Protein AF-Q31LU1-F1 (afdb_monomer)

Secondary structure (DSSP, 8-state):
-----SS---TT-HHHHHHHHHHHHHHHHHHHHHHHHHHHHHHTTT---TTHHHHHHHHHHHHHHHHHHHHH-PPPGGGG-

Mean predicted aligned error: 7.64 Å

Radius of gyration: 18.13 Å; Cα contacts (8 Å, |Δi|>4): 22; chains: 1; bounding box: 47×20×47 Å

Structure (mmCIF, N/CA/C/O backbone):
data_AF-Q31LU1-F1
#
_entry.id   AF-Q31LU1-F1
#
loop_
_atom_site.group_PDB
_atom_site.id
_atom_site.type_symbol
_atom_site.label_atom_id
_atom_site.label_alt_id
_atom_site.label_comp_id
_atom_site.label_asym_id
_atom_site.label_entity_id
_atom_site.label_seq_id
_atom_site.pdbx_PDB_ins_code
_atom_site.Cartn_x
_atom_site.Cartn_y
_atom_site.Cartn_z
_atom_site.occupancy
_atom_site.B_iso_or_equiv
_atom_site.auth_seq_id
_atom_site.auth_comp_id
_ato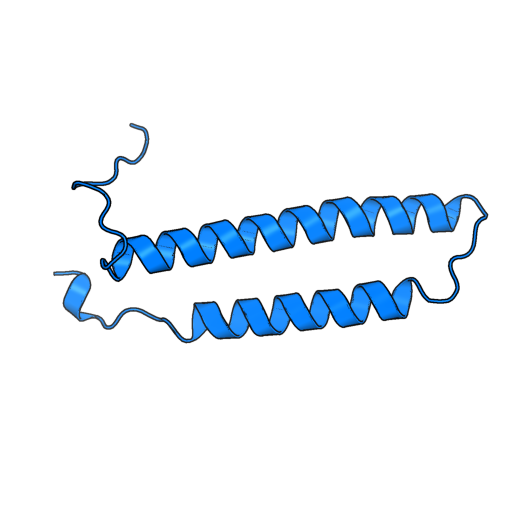m_site.auth_asym_id
_atom_site.auth_atom_id
_atom_site.pdbx_PDB_model_num
ATOM 1 N N . MET A 1 1 ? 28.329 -10.590 -0.799 1.00 63.47 1 MET A N 1
ATOM 2 C CA . MET A 1 1 ? 28.482 -9.196 -1.278 1.00 63.47 1 MET A CA 1
ATOM 3 C C . MET A 1 1 ? 27.088 -8.614 -1.444 1.00 63.47 1 MET A C 1
ATOM 5 O O . MET A 1 1 ? 26.232 -9.368 -1.900 1.00 63.47 1 MET A O 1
ATOM 9 N N . PRO A 1 2 ? 26.817 -7.357 -1.050 1.00 66.19 2 PRO A N 1
ATOM 10 C CA . PRO A 1 2 ? 25.522 -6.749 -1.333 1.00 66.19 2 PRO A CA 1
ATOM 11 C C . PRO A 1 2 ? 25.318 -6.705 -2.858 1.00 66.19 2 PRO A C 1
ATOM 13 O O . PRO A 1 2 ? 26.276 -6.380 -3.567 1.00 66.19 2 PRO A O 1
ATOM 16 N N . PRO A 1 3 ? 24.132 -7.061 -3.377 1.00 73.69 3 PRO A N 1
ATOM 17 C CA . PRO A 1 3 ? 23.828 -6.949 -4.800 1.00 73.69 3 PRO A CA 1
ATOM 18 C C . PRO A 1 3 ? 24.083 -5.515 -5.277 1.00 73.69 3 PRO A C 1
ATOM 20 O O . PRO A 1 3 ? 23.619 -4.566 -4.646 1.00 73.69 3 PRO A O 1
ATOM 23 N N . ARG A 1 4 ? 24.850 -5.349 -6.358 1.00 72.75 4 ARG A N 1
ATOM 24 C CA . ARG A 1 4 ? 25.146 -4.039 -6.955 1.00 72.75 4 ARG A CA 1
ATOM 25 C C . ARG A 1 4 ? 24.457 -3.941 -8.305 1.00 72.75 4 ARG A C 1
ATOM 27 O O . ARG A 1 4 ? 24.475 -4.900 -9.073 1.00 72.75 4 ARG A O 1
ATOM 34 N N . TRP A 1 5 ? 23.854 -2.789 -8.575 1.00 76.88 5 TRP A N 1
ATOM 35 C CA . TRP A 1 5 ? 23.313 -2.498 -9.895 1.00 76.88 5 TRP A CA 1
ATOM 36 C C . TRP A 1 5 ? 24.486 -2.401 -10.896 1.00 76.88 5 TRP A C 1
ATOM 38 O O . TRP A 1 5 ? 25.450 -1.697 -10.591 1.00 76.88 5 TRP A O 1
ATOM 48 N N . PRO A 1 6 ? 24.481 -3.124 -12.034 1.00 77.19 6 PRO A N 1
ATOM 49 C CA . PRO A 1 6 ? 25.687 -3.274 -12.864 1.00 77.19 6 PRO A CA 1
ATOM 50 C C . PRO A 1 6 ? 26.110 -2.024 -13.650 1.00 77.19 6 PRO A C 1
ATOM 52 O O . PRO A 1 6 ? 27.231 -1.975 -14.147 1.00 77.19 6 PRO A O 1
ATOM 55 N N . ARG A 1 7 ? 25.214 -1.047 -13.812 1.00 77.94 7 ARG A N 1
ATOM 56 C CA . ARG A 1 7 ? 25.381 0.133 -14.679 1.00 77.94 7 ARG A CA 1
ATOM 57 C C . ARG A 1 7 ? 24.827 1.391 -14.017 1.00 77.94 7 ARG A C 1
ATOM 59 O O . ARG A 1 7 ? 24.236 1.294 -12.951 1.00 77.94 7 ARG A O 1
ATOM 66 N N . GLU A 1 8 ? 25.000 2.558 -14.628 1.00 80.38 8 GLU A N 1
ATOM 67 C CA . GLU A 1 8 ? 24.315 3.782 -14.190 1.00 80.38 8 GLU A CA 1
ATOM 68 C C . GLU A 1 8 ? 22.783 3.545 -14.212 1.00 80.38 8 GLU A C 1
ATOM 70 O O . GLU A 1 8 ? 22.276 2.976 -15.189 1.00 80.38 8 GLU A O 1
ATOM 75 N N . PRO A 1 9 ? 22.029 3.900 -13.156 1.00 77.19 9 PRO A N 1
ATOM 76 C CA . PRO A 1 9 ? 20.571 3.833 -13.179 1.00 77.19 9 PRO A CA 1
ATOM 77 C C . PRO A 1 9 ? 20.001 4.786 -14.241 1.00 77.19 9 PRO A C 1
ATOM 79 O O . PRO A 1 9 ? 20.140 6.000 -14.123 1.00 77.19 9 PRO A O 1
ATOM 82 N N . ASP A 1 10 ? 19.348 4.237 -15.266 1.00 83.06 10 ASP A N 1
ATOM 83 C CA . ASP A 1 10 ? 18.620 5.007 -16.281 1.00 83.06 10 ASP A CA 1
ATOM 84 C C . ASP A 1 10 ? 17.108 4.820 -16.059 1.00 83.06 10 ASP A C 1
ATOM 86 O O . ASP A 1 10 ? 16.630 3.686 -16.105 1.00 83.06 10 ASP A O 1
ATOM 90 N N . PRO A 1 11 ? 16.325 5.889 -15.843 1.00 80.25 11 PRO A N 1
ATOM 91 C CA . PRO A 1 11 ? 14.870 5.803 -15.708 1.00 80.25 11 PRO A CA 1
ATOM 92 C C . PRO A 1 11 ? 14.156 5.178 -16.914 1.00 80.25 11 PRO A C 1
ATOM 94 O O . PRO A 1 11 ? 13.046 4.666 -16.774 1.00 80.25 11 PRO A O 1
ATOM 97 N N . ASN A 1 12 ? 14.762 5.218 -18.103 1.00 83.69 12 ASN A N 1
AT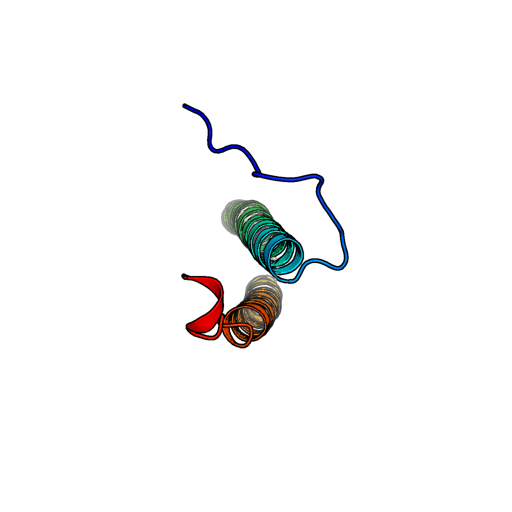OM 98 C CA . ASN A 1 12 ? 14.185 4.639 -19.317 1.00 83.69 12 ASN A CA 1
ATOM 99 C C . ASN A 1 12 ? 14.453 3.138 -19.445 1.00 83.69 12 ASN A C 1
ATOM 101 O O . ASN A 1 12 ? 13.861 2.479 -20.300 1.00 83.69 12 ASN A O 1
ATOM 105 N N . ASP A 1 13 ? 15.316 2.587 -18.596 1.00 84.56 13 ASP A N 1
ATOM 106 C CA . ASP A 1 13 ? 15.659 1.179 -18.617 1.00 84.56 13 ASP A CA 1
ATOM 107 C C . ASP A 1 13 ? 14.494 0.290 -18.133 1.00 84.56 13 ASP A C 1
ATOM 109 O O . ASP A 1 13 ? 14.068 0.401 -16.976 1.00 84.56 13 ASP A O 1
ATOM 113 N N . PRO A 1 14 ? 14.021 -0.666 -18.956 1.00 85.00 14 PRO A N 1
ATOM 114 C CA . PRO A 1 14 ? 12.991 -1.620 -18.554 1.00 85.00 14 PRO A CA 1
ATOM 115 C C . PRO A 1 14 ? 13.351 -2.415 -17.292 1.00 85.00 14 PRO A C 1
ATOM 117 O O . PRO A 1 14 ? 12.482 -2.693 -16.462 1.00 85.00 14 PRO A O 1
ATOM 120 N N . ALA A 1 15 ? 14.624 -2.779 -17.102 1.00 83.56 15 ALA A N 1
ATOM 121 C CA . ALA A 1 15 ? 15.045 -3.528 -15.921 1.00 83.56 15 ALA A CA 1
ATOM 122 C C . ALA A 1 15 ? 14.947 -2.684 -14.644 1.00 83.56 15 ALA A C 1
ATOM 124 O O . ALA A 1 15 ? 14.404 -3.164 -13.643 1.00 83.56 15 ALA A O 1
ATOM 125 N N . TYR A 1 16 ? 15.412 -1.434 -14.696 1.00 84.81 16 TYR A N 1
ATOM 126 C CA . TYR A 1 16 ? 15.308 -0.478 -13.598 1.00 84.81 16 TYR A CA 1
ATOM 127 C C . TYR A 1 16 ? 13.848 -0.191 -13.223 1.00 84.81 16 TYR A C 1
ATOM 129 O O . TYR A 1 16 ? 13.468 -0.362 -12.063 1.00 84.81 16 TYR A O 1
ATOM 137 N N . ARG A 1 17 ? 12.991 0.114 -14.206 1.00 86.38 17 ARG A N 1
ATOM 138 C CA . ARG A 1 17 ? 11.563 0.399 -13.970 1.00 86.38 17 ARG A CA 1
ATOM 139 C C . ARG A 1 17 ? 10.816 -0.770 -13.332 1.00 86.38 17 ARG A C 1
ATOM 141 O O . ARG A 1 17 ? 9.963 -0.573 -12.471 1.00 86.38 17 ARG A O 1
ATOM 148 N N . ARG A 1 18 ? 11.140 -2.011 -13.707 1.00 84.44 18 ARG A N 1
ATOM 149 C CA . ARG A 1 18 ? 10.534 -3.203 -13.084 1.00 84.44 18 ARG A CA 1
ATOM 150 C C . ARG A 1 18 ? 10.950 -3.363 -11.626 1.00 84.44 18 ARG A C 1
ATOM 152 O O . ARG A 1 18 ? 10.119 -3.752 -10.804 1.00 84.44 18 ARG A O 1
ATOM 159 N N . LEU A 1 19 ? 12.216 -3.095 -11.303 1.00 87.62 19 LEU A N 1
ATOM 160 C CA . LEU A 1 19 ? 12.682 -3.102 -9.917 1.00 87.62 19 LEU A CA 1
ATOM 161 C C . LEU A 1 19 ? 11.963 -2.019 -9.108 1.00 87.62 19 LEU A C 1
ATOM 163 O O . LEU A 1 19 ? 11.420 -2.319 -8.047 1.00 87.62 19 LEU A O 1
ATOM 167 N N . GLU A 1 20 ? 11.904 -0.802 -9.642 1.00 89.38 20 GLU A N 1
ATOM 168 C CA . GLU A 1 20 ? 11.203 0.327 -9.034 1.00 89.38 20 GLU A CA 1
ATOM 169 C C . GLU A 1 20 ? 9.727 -0.001 -8.765 1.00 89.38 20 GLU A C 1
ATOM 171 O O . GLU A 1 20 ? 9.265 0.127 -7.632 1.00 89.38 20 GLU A O 1
ATOM 176 N N . ASN A 1 21 ? 9.007 -0.532 -9.759 1.00 91.44 21 ASN A N 1
ATOM 177 C CA . ASN A 1 21 ? 7.610 -0.944 -9.613 1.00 91.44 21 ASN A CA 1
ATOM 178 C C . ASN A 1 21 ? 7.426 -1.965 -8.477 1.00 91.44 21 ASN A C 1
ATOM 180 O O . ASN A 1 21 ? 6.518 -1.834 -7.656 1.00 91.44 21 ASN A O 1
ATOM 184 N N . ARG A 1 22 ? 8.309 -2.970 -8.381 1.00 90.62 22 ARG A N 1
ATOM 185 C CA . ARG A 1 22 ? 8.254 -3.987 -7.315 1.00 90.62 22 ARG A CA 1
ATOM 186 C C . ARG A 1 22 ? 8.526 -3.400 -5.933 1.00 90.62 22 ARG A C 1
ATOM 188 O O . ARG A 1 22 ? 7.844 -3.777 -4.983 1.00 90.62 22 ARG A O 1
ATOM 195 N N . ILE A 1 23 ? 9.499 -2.495 -5.818 1.00 92.62 23 ILE A N 1
ATOM 196 C CA . ILE A 1 23 ? 9.809 -1.806 -4.557 1.00 92.62 23 ILE A CA 1
ATOM 197 C C . ILE A 1 23 ? 8.623 -0.937 -4.137 1.00 92.62 23 ILE A C 1
ATOM 199 O O . ILE A 1 23 ? 8.167 -1.040 -2.999 1.00 92.62 23 ILE A O 1
ATOM 203 N N . ASN A 1 24 ? 8.070 -0.148 -5.059 1.00 94.31 24 ASN A N 1
ATOM 204 C CA . ASN A 1 24 ? 6.894 0.678 -4.804 1.00 94.31 24 ASN A CA 1
ATOM 205 C C . ASN A 1 24 ? 5.711 -0.168 -4.327 1.00 94.31 24 ASN A C 1
ATOM 207 O O . ASN A 1 24 ? 5.059 0.181 -3.345 1.00 94.31 24 ASN A O 1
ATOM 211 N N . PHE A 1 25 ? 5.462 -1.318 -4.948 1.00 94.69 25 PHE A N 1
ATOM 212 C CA . PHE A 1 25 ? 4.412 -2.230 -4.502 1.00 94.69 25 PHE A CA 1
ATOM 213 C C . PHE A 1 25 ? 4.677 -2.838 -3.124 1.00 94.69 25 PHE A C 1
ATOM 215 O O . PHE A 1 25 ? 3.771 -2.876 -2.292 1.00 94.69 25 PHE A O 1
ATOM 222 N N . ALA A 1 26 ? 5.915 -3.250 -2.839 1.00 95.38 26 ALA A N 1
ATOM 223 C CA . ALA A 1 26 ? 6.292 -3.735 -1.514 1.00 95.38 26 ALA A CA 1
ATOM 224 C C . ALA A 1 26 ? 6.060 -2.668 -0.428 1.00 95.38 26 ALA A C 1
ATOM 226 O O . ALA A 1 26 ? 5.545 -2.988 0.644 1.00 95.38 26 ALA A O 1
ATOM 227 N N . LEU A 1 27 ? 6.358 -1.397 -0.722 1.00 96.88 27 LEU A N 1
ATOM 228 C CA . LEU A 1 27 ? 6.064 -0.276 0.175 1.00 96.88 27 LEU A CA 1
ATOM 229 C C . LEU A 1 27 ? 4.559 -0.095 0.401 1.00 96.88 27 LEU A C 1
ATOM 231 O O . LEU A 1 27 ? 4.141 0.118 1.537 1.00 96.88 27 LEU A O 1
ATOM 235 N N . HIS A 1 28 ? 3.734 -0.227 -0.641 1.00 95.88 28 HIS A N 1
ATOM 236 C CA . HIS A 1 28 ? 2.279 -0.152 -0.488 1.00 95.88 28 HIS A CA 1
ATOM 237 C C . HIS A 1 28 ? 1.735 -1.295 0.376 1.00 95.88 28 HIS A C 1
ATOM 239 O O . HIS A 1 28 ? 0.864 -1.053 1.210 1.00 95.88 28 HIS A O 1
ATOM 245 N N . ILE A 1 29 ? 2.260 -2.517 0.223 1.00 96.81 29 ILE A N 1
ATOM 246 C CA . ILE A 1 29 ? 1.908 -3.645 1.098 1.00 96.81 29 ILE A CA 1
ATOM 247 C C . ILE A 1 29 ? 2.298 -3.330 2.543 1.00 96.81 29 ILE A C 1
ATOM 249 O O . ILE A 1 29 ? 1.470 -3.474 3.437 1.00 96.81 29 ILE A O 1
ATOM 253 N N . ALA A 1 30 ? 3.531 -2.872 2.777 1.00 97.38 30 ALA A N 1
ATOM 254 C CA . ALA A 1 30 ? 4.008 -2.554 4.120 1.00 97.38 30 ALA A CA 1
ATOM 255 C C . ALA A 1 30 ? 3.144 -1.474 4.789 1.00 97.38 30 ALA A C 1
ATOM 257 O O . ALA A 1 30 ? 2.732 -1.633 5.938 1.00 97.38 30 ALA A O 1
ATOM 258 N N . LEU A 1 31 ? 2.810 -0.412 4.050 1.00 97.56 31 LEU A N 1
ATOM 259 C CA . LEU A 1 31 ? 1.955 0.673 4.524 1.00 97.56 31 LEU A CA 1
ATOM 260 C C . LEU A 1 31 ? 0.534 0.185 4.832 1.00 97.56 31 LEU A C 1
ATOM 262 O O . LEU A 1 31 ? -0.007 0.485 5.896 1.00 97.56 31 LEU A O 1
ATOM 266 N N . PHE A 1 32 ? -0.049 -0.604 3.927 1.00 97.06 32 PHE A N 1
ATOM 267 C CA . PHE A 1 32 ? -1.354 -1.221 4.129 1.00 97.06 32 PHE A CA 1
ATOM 268 C C . PHE A 1 32 ? -1.364 -2.087 5.390 1.00 97.06 32 PHE A C 1
ATOM 270 O O . PHE A 1 32 ? -2.251 -1.928 6.226 1.00 97.06 32 PHE A O 1
ATOM 277 N N . SER A 1 33 ? -0.373 -2.963 5.567 1.00 97.12 33 SER A N 1
ATOM 278 C CA . SER A 1 33 ? -0.277 -3.843 6.732 1.00 97.12 33 SER A CA 1
ATOM 279 C C . SER A 1 33 ? -0.092 -3.061 8.031 1.00 97.12 33 SER A C 1
ATOM 281 O O . SER A 1 33 ? -0.768 -3.360 9.013 1.00 97.12 33 SER A O 1
ATOM 283 N N . ALA A 1 34 ? 0.767 -2.040 8.048 1.00 97.69 34 ALA A N 1
ATOM 284 C CA . ALA A 1 34 ? 1.010 -1.229 9.239 1.00 97.69 34 ALA A CA 1
ATOM 285 C 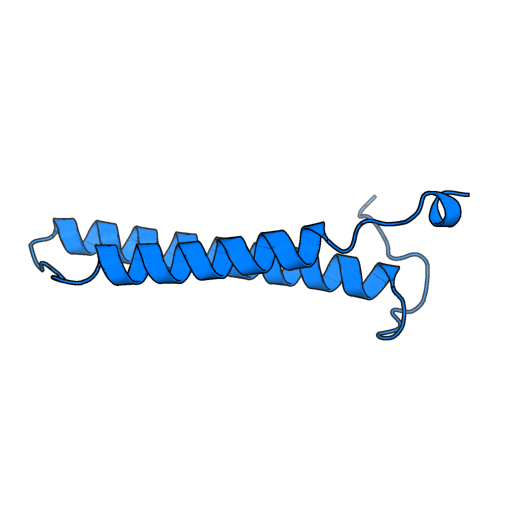C . ALA A 1 34 ? -0.244 -0.447 9.663 1.00 97.69 34 ALA A C 1
ATOM 287 O O . ALA A 1 34 ? -0.633 -0.488 10.829 1.00 97.69 34 ALA A O 1
ATOM 288 N N . ILE A 1 35 ? -0.923 0.208 8.717 1.00 96.50 35 ILE A N 1
ATOM 289 C CA . ILE A 1 35 ? -2.110 1.016 9.022 1.00 96.50 35 ILE A CA 1
ATOM 290 C C . ILE A 1 35 ? -3.302 0.130 9.382 1.00 96.50 35 ILE A C 1
ATOM 292 O O . ILE A 1 35 ? -3.943 0.363 10.405 1.00 96.50 35 ILE A O 1
ATOM 296 N N . ASN A 1 36 ? -3.598 -0.902 8.586 1.00 95.62 36 ASN A N 1
ATOM 297 C CA . ASN A 1 36 ? -4.755 -1.752 8.860 1.00 95.62 36 ASN A CA 1
ATOM 298 C C . ASN A 1 36 ? -4.564 -2.548 10.155 1.00 95.62 36 ASN A C 1
ATOM 300 O O . ASN A 1 36 ? -5.511 -2.645 10.925 1.00 95.62 36 ASN A O 1
ATOM 304 N N . SER A 1 37 ? -3.361 -3.051 10.459 1.00 94.94 37 SER A N 1
ATOM 305 C CA . SER A 1 37 ? -3.133 -3.741 11.740 1.00 94.94 37 SER A CA 1
ATOM 306 C C . SER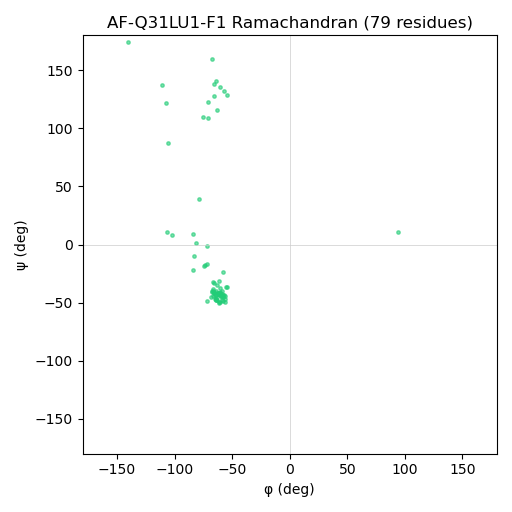 A 1 37 ? -3.347 -2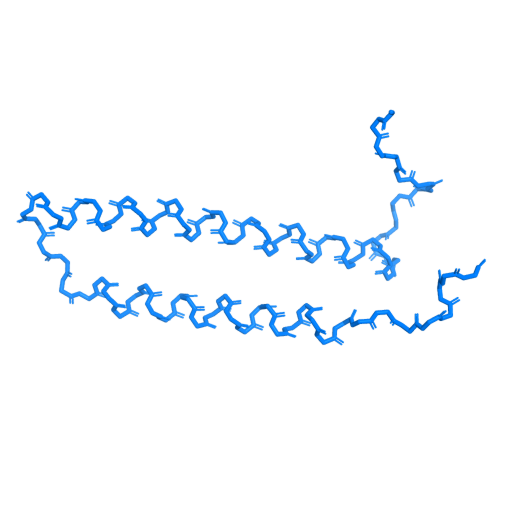.817 12.944 1.00 94.94 37 SER A C 1
ATOM 308 O O . SER A 1 37 ? -4.023 -3.213 13.892 1.00 94.94 37 SER A O 1
ATOM 310 N N . GLY A 1 38 ? -2.865 -1.570 12.882 1.00 94.06 38 GLY A N 1
ATOM 311 C CA . GLY A 1 38 ? -3.119 -0.566 13.914 1.00 94.06 38 GLY A CA 1
ATOM 312 C C . GLY A 1 38 ? -4.607 -0.246 14.065 1.00 94.06 38 GLY A C 1
ATOM 313 O O . GLY A 1 38 ? -5.139 -0.314 15.169 1.00 94.06 38 GLY A O 1
ATOM 314 N N . LEU A 1 39 ? -5.307 0.046 12.965 1.00 93.88 39 LEU A N 1
ATOM 315 C CA . LEU A 1 39 ? -6.739 0.361 13.004 1.00 93.88 39 LEU A CA 1
ATOM 316 C C . LEU A 1 39 ? -7.575 -0.794 13.567 1.00 93.88 39 LEU A C 1
ATOM 318 O O . LEU A 1 39 ? -8.437 -0.565 14.410 1.00 93.88 39 LEU A O 1
ATOM 322 N N . TRP A 1 40 ? -7.292 -2.033 13.157 1.00 92.94 40 TRP A N 1
ATOM 323 C CA . TRP A 1 40 ? -7.970 -3.218 13.686 1.00 92.94 40 TRP A CA 1
ATOM 324 C C . TRP A 1 40 ? -7.654 -3.468 15.165 1.00 92.94 40 TRP A C 1
ATOM 326 O O . TRP A 1 40 ? -8.530 -3.907 15.906 1.00 92.94 40 TRP A O 1
ATOM 336 N N . PHE A 1 41 ? -6.448 -3.131 15.630 1.00 93.00 41 PHE A N 1
ATOM 337 C CA . PHE A 1 41 ? -6.131 -3.134 17.058 1.00 93.00 41 PHE A CA 1
ATOM 338 C C . PHE A 1 41 ? -6.962 -2.092 17.830 1.00 93.00 41 PHE A C 1
ATOM 340 O O . PHE A 1 41 ? -7.571 -2.431 18.843 1.00 93.00 41 PHE A O 1
ATOM 347 N N . PHE A 1 42 ? -7.063 -0.851 17.339 1.00 91.44 42 PHE A N 1
ATOM 348 C CA . PHE A 1 42 ? -7.878 0.194 17.978 1.00 91.44 42 PHE A CA 1
ATOM 349 C C . PHE A 1 42 ? -9.381 -0.109 17.947 1.00 91.44 42 PHE A C 1
ATOM 351 O O . PHE A 1 42 ? -10.079 0.208 18.910 1.00 91.44 42 PHE A O 1
ATOM 358 N N . GLN A 1 43 ? -9.871 -0.781 16.901 1.00 90.81 43 GLN A N 1
ATOM 359 C CA 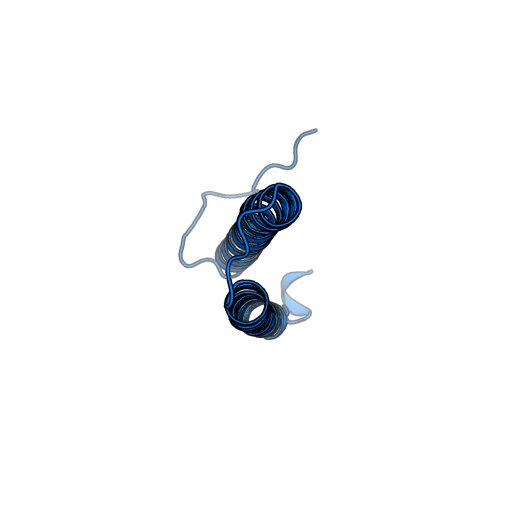. GLN A 1 43 ? -11.253 -1.265 16.824 1.00 90.81 43 GLN A CA 1
ATOM 360 C C . GLN A 1 43 ? -11.613 -2.139 18.037 1.00 90.81 43 GLN A C 1
ATOM 362 O O . GLN A 1 4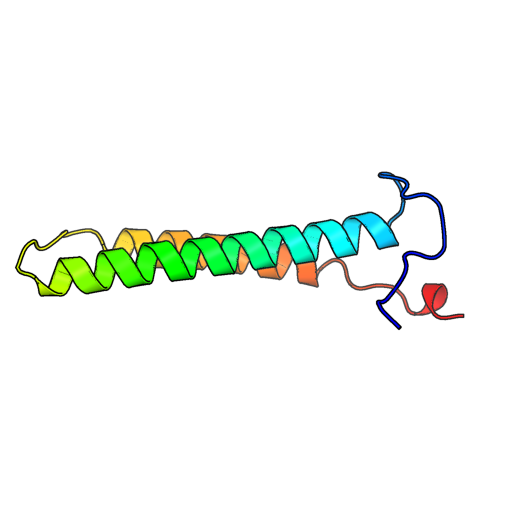3 ? -12.729 -2.071 18.551 1.00 90.81 43 GLN A O 1
ATOM 367 N N . GLN A 1 44 ? -10.655 -2.933 18.528 1.00 89.88 44 GLN A N 1
ATOM 368 C CA . GLN A 1 44 ? -10.842 -3.826 19.670 1.00 89.88 44 GLN A CA 1
ATOM 369 C C . GLN A 1 44 ? -10.903 -3.084 21.019 1.00 89.88 44 GLN A C 1
ATOM 371 O O . GLN A 1 44 ? -11.400 -3.641 21.997 1.00 89.88 44 GLN A O 1
ATOM 376 N N . LEU A 1 45 ? -10.444 -1.827 21.081 1.00 91.31 45 LEU A N 1
ATOM 377 C CA . LEU A 1 45 ? -10.405 -1.007 22.301 1.00 91.31 45 LEU A CA 1
ATOM 378 C C . LEU A 1 45 ? -11.729 -0.283 22.610 1.00 91.31 45 LEU A C 1
ATOM 380 O O . LEU A 1 45 ? -11.779 0.537 23.523 1.00 91.31 45 LEU A O 1
ATOM 384 N N . GLY A 1 46 ? -12.809 -0.588 21.884 1.00 82.88 46 GLY A N 1
ATOM 385 C CA . GLY A 1 46 ? -14.148 -0.063 22.175 1.00 82.88 46 GLY A CA 1
ATOM 386 C C . GLY A 1 46 ? -14.532 1.205 21.409 1.00 82.88 46 GLY A C 1
ATOM 387 O O . GLY A 1 46 ? -15.567 1.796 21.709 1.00 82.88 46 GLY A O 1
ATOM 388 N N . HIS A 1 47 ? -13.751 1.601 20.398 1.00 75.44 47 HIS A N 1
ATOM 389 C CA . HIS A 1 47 ? -14.120 2.641 19.433 1.00 75.44 47 HIS A CA 1
ATOM 390 C C . HIS A 1 47 ? -14.475 2.000 18.084 1.00 75.44 47 HIS A C 1
ATOM 392 O O . HIS A 1 47 ? -13.593 1.839 17.238 1.00 75.44 47 HIS A O 1
ATOM 398 N N . PRO A 1 48 ? -15.740 1.593 17.869 1.00 79.69 48 PRO A N 1
ATOM 399 C CA . PRO A 1 48 ? -16.127 0.948 16.628 1.00 79.69 48 PRO A CA 1
ATOM 400 C C . PRO A 1 48 ? -16.122 1.957 15.473 1.00 79.69 48 PRO A C 1
ATOM 402 O O . PRO A 1 48 ? -17.000 2.808 15.366 1.00 79.69 48 PRO A O 1
ATOM 405 N N . PHE A 1 49 ? -15.155 1.835 14.565 1.00 85.00 49 PHE A N 1
ATOM 406 C CA . PHE A 1 49 ? -15.257 2.408 13.228 1.00 85.00 49 PHE A CA 1
ATOM 407 C C . PHE A 1 49 ? -16.203 1.545 12.391 1.00 85.00 49 PHE A C 1
ATOM 409 O O . PHE A 1 49 ? -15.863 0.423 12.011 1.00 85.00 49 PHE A O 1
ATOM 416 N N . GLU A 1 50 ? -17.389 2.070 12.085 1.00 88.56 50 GLU A N 1
ATOM 417 C CA . GLU A 1 50 ? -18.448 1.344 11.363 1.00 88.56 50 GLU A CA 1
ATOM 418 C C . GLU A 1 50 ? -18.030 0.899 9.954 1.00 88.56 50 GLU A C 1
ATOM 420 O O . GLU A 1 50 ? -18.464 -0.139 9.458 1.00 88.56 50 GLU A O 1
ATOM 425 N N . HIS A 1 51 ? -17.156 1.664 9.301 1.00 91.38 51 HIS A N 1
ATOM 426 C CA . HIS A 1 51 ? -16.766 1.433 7.909 1.00 91.38 51 HIS A CA 1
ATOM 427 C C . HIS A 1 51 ? -15.356 0.858 7.750 1.00 91.38 51 HIS A C 1
ATOM 429 O O . HIS A 1 51 ? -14.855 0.791 6.626 1.00 91.38 51 HIS A O 1
ATOM 435 N N . LEU A 1 52 ? -14.714 0.427 8.845 1.00 93.00 52 LEU A N 1
ATOM 436 C CA . LEU A 1 52 ? -13.333 -0.058 8.806 1.00 93.00 52 LEU A CA 1
ATOM 437 C C . LEU A 1 52 ? -13.168 -1.217 7.816 1.00 93.00 52 LEU A C 1
ATOM 439 O O . LEU A 1 52 ? -12.292 -1.171 6.956 1.00 93.00 52 LEU A O 1
ATOM 443 N N . SER A 1 53 ? -14.070 -2.200 7.866 1.00 92.81 53 SER A N 1
ATOM 444 C CA . SER A 1 53 ? -14.061 -3.345 6.951 1.00 92.81 53 SER A CA 1
ATOM 445 C C . SER A 1 53 ? -14.154 -2.922 5.484 1.00 92.81 53 SER A C 1
ATOM 447 O O . SER A 1 53 ? -13.409 -3.434 4.652 1.00 92.81 53 SER A O 1
ATOM 449 N N . THR A 1 54 ? -15.027 -1.964 5.158 1.00 94.88 54 THR A N 1
ATOM 450 C CA . THR A 1 54 ? -15.199 -1.463 3.785 1.00 94.88 54 THR A CA 1
ATOM 451 C C . THR A 1 54 ? -13.941 -0.753 3.293 1.00 94.88 54 THR A C 1
ATOM 453 O O . THR A 1 54 ? -13.504 -0.997 2.168 1.00 94.88 54 THR A O 1
ATOM 456 N N . VAL A 1 55 ? -13.325 0.082 4.137 1.00 94.38 55 VAL A N 1
ATOM 457 C CA . VAL A 1 55 ? -12.074 0.787 3.811 1.00 94.38 55 VAL A CA 1
ATOM 458 C C . VAL A 1 55 ? -10.929 -0.204 3.600 1.00 94.38 55 VAL A C 1
ATOM 460 O O . VAL A 1 55 ? -10.245 -0.131 2.578 1.00 94.38 55 VAL A O 1
ATOM 463 N N . THR A 1 56 ? -10.749 -1.167 4.512 1.00 95.50 56 THR A N 1
ATOM 464 C CA . THR A 1 56 ? -9.731 -2.218 4.378 1.00 95.50 56 THR A CA 1
ATOM 465 C C . THR A 1 56 ? -9.929 -3.015 3.089 1.00 95.50 56 THR A C 1
ATOM 467 O O . THR A 1 56 ? -8.964 -3.237 2.360 1.00 95.50 56 THR A O 1
ATOM 470 N N . LEU A 1 57 ? -11.166 -3.414 2.768 1.00 96.25 57 LEU A N 1
ATOM 471 C CA . LEU A 1 57 ? -11.468 -4.217 1.581 1.00 96.25 57 LEU A CA 1
ATOM 472 C C . LEU A 1 57 ? -11.214 -3.445 0.278 1.00 96.25 57 LEU A C 1
ATOM 474 O O . LEU A 1 57 ? -10.610 -3.982 -0.648 1.00 96.25 57 LEU A O 1
ATOM 478 N N . LEU A 1 58 ? -11.643 -2.181 0.207 1.00 97.19 58 LEU A N 1
ATOM 479 C CA . LEU A 1 58 ? -11.459 -1.342 -0.978 1.00 97.19 58 LEU A CA 1
ATOM 480 C C . LEU A 1 58 ? -9.976 -1.042 -1.225 1.00 97.19 58 LEU A C 1
ATOM 482 O O . LEU A 1 58 ? -9.501 -1.116 -2.359 1.00 97.19 58 LEU A O 1
ATOM 486 N N . TRP A 1 59 ? -9.219 -0.777 -0.162 1.00 96.88 59 TRP A N 1
ATOM 487 C CA . TRP A 1 59 ? -7.778 -0.582 -0.269 1.00 96.88 59 TRP A CA 1
ATOM 488 C C . TRP A 1 59 ? -7.054 -1.880 -0.653 1.00 96.88 59 TRP A C 1
ATOM 490 O O . TRP A 1 59 ? -6.185 -1.868 -1.529 1.00 96.88 59 TRP A O 1
ATOM 500 N N . PHE A 1 60 ? -7.459 -3.019 -0.084 1.00 96.88 60 PHE A N 1
ATOM 501 C CA . PHE A 1 60 ? -6.932 -4.328 -0.467 1.00 96.88 60 PHE A CA 1
ATOM 502 C C . PHE A 1 60 ? -7.205 -4.648 -1.945 1.00 96.88 60 PHE A C 1
ATOM 504 O O . PHE A 1 60 ? -6.315 -5.120 -2.650 1.00 96.88 60 PHE A O 1
ATOM 511 N N . ALA A 1 61 ? -8.397 -4.324 -2.454 1.00 97.25 61 ALA A N 1
ATOM 512 C CA . ALA A 1 61 ? -8.710 -4.450 -3.876 1.00 97.25 61 ALA A CA 1
ATOM 513 C C . ALA A 1 61 ? -7.792 -3.568 -4.744 1.00 97.25 61 ALA A C 1
ATOM 515 O O . ALA A 1 61 ? -7.278 -4.034 -5.761 1.00 97.25 61 ALA A O 1
ATOM 516 N N . GLY A 1 62 ? -7.513 -2.331 -4.314 1.00 96.25 62 GLY A N 1
ATOM 517 C CA . GLY A 1 62 ? -6.539 -1.447 -4.964 1.00 96.25 62 GLY A CA 1
ATOM 518 C C . GLY A 1 62 ? -5.125 -2.041 -5.019 1.00 96.25 62 GLY A C 1
ATOM 519 O O . GLY A 1 62 ? -4.481 -2.005 -6.069 1.00 96.25 62 GLY A O 1
ATOM 520 N N . LEU A 1 63 ? -4.660 -2.664 -3.929 1.00 95.31 63 LEU A N 1
ATOM 521 C CA . LEU A 1 63 ? -3.406 -3.428 -3.918 1.00 95.31 63 LEU A CA 1
ATOM 522 C C . LEU A 1 63 ? -3.441 -4.607 -4.894 1.00 95.31 63 LEU A C 1
ATOM 524 O O . LEU A 1 63 ? -2.467 -4.837 -5.607 1.00 95.31 63 LEU A O 1
ATOM 528 N N . GLY A 1 64 ? -4.558 -5.332 -4.963 1.00 95.69 64 GLY A N 1
ATOM 529 C CA . GLY A 1 64 ? -4.748 -6.421 -5.921 1.00 95.69 64 GLY A CA 1
ATOM 530 C C . GLY A 1 64 ? -4.611 -5.953 -7.372 1.00 95.69 64 GLY A C 1
ATOM 531 O O . GLY A 1 64 ? -3.902 -6.578 -8.160 1.00 95.69 64 GLY A O 1
ATOM 532 N N . LEU A 1 65 ? -5.214 -4.812 -7.719 1.00 95.62 65 LEU A N 1
ATOM 533 C CA . LEU A 1 65 ? -5.064 -4.199 -9.043 1.00 95.62 65 LEU A CA 1
ATOM 534 C C . LEU A 1 65 ? -3.608 -3.806 -9.331 1.00 95.62 65 LEU A C 1
ATOM 536 O O . LEU A 1 65 ? -3.106 -4.070 -10.425 1.00 95.62 65 LEU A O 1
ATOM 540 N N . HIS A 1 66 ? -2.907 -3.240 -8.345 1.00 92.44 66 HIS A N 1
ATOM 541 C CA . HIS A 1 66 ? -1.485 -2.911 -8.461 1.00 92.44 66 HIS A CA 1
ATOM 542 C C . HIS A 1 66 ? -0.636 -4.174 -8.702 1.00 92.44 66 HIS A C 1
ATOM 544 O O . HIS A 1 66 ? 0.223 -4.192 -9.585 1.00 92.44 66 HIS A O 1
ATOM 550 N N . ALA A 1 67 ? -0.916 -5.262 -7.980 1.00 91.94 67 ALA A N 1
ATOM 551 C CA . ALA A 1 67 ? -0.231 -6.541 -8.156 1.00 91.94 67 ALA A CA 1
ATOM 552 C C . ALA A 1 67 ? -0.401 -7.086 -9.584 1.00 91.94 67 ALA A C 1
ATOM 554 O O . ALA A 1 67 ? 0.570 -7.503 -10.216 1.00 91.94 67 ALA A O 1
ATOM 555 N N . ILE A 1 68 ? -1.628 -7.032 -10.119 1.00 93.25 68 ILE A N 1
ATOM 556 C CA . ILE A 1 68 ? -1.937 -7.450 -11.493 1.00 93.25 68 ILE A CA 1
ATOM 557 C C . ILE A 1 68 ? -1.161 -6.606 -12.509 1.00 93.25 68 ILE A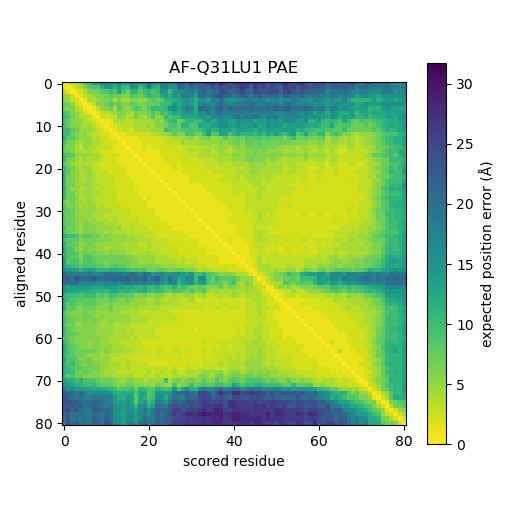 C 1
ATOM 559 O O . ILE A 1 68 ? -0.619 -7.160 -13.466 1.00 93.25 68 ILE A O 1
ATOM 563 N N . PHE A 1 69 ? -1.082 -5.288 -12.304 1.00 89.25 69 PHE A N 1
ATOM 564 C CA . PHE A 1 69 ? -0.333 -4.389 -13.182 1.00 89.25 69 PHE A CA 1
ATOM 565 C C . PHE A 1 69 ? 1.150 -4.780 -13.263 1.00 89.25 69 PHE A C 1
ATOM 567 O O . PHE A 1 69 ? 1.678 -4.954 -14.358 1.00 89.25 69 PHE A O 1
ATOM 574 N N . ILE A 1 70 ? 1.797 -5.028 -12.122 1.00 87.88 70 ILE A N 1
ATOM 575 C CA . ILE A 1 70 ? 3.214 -5.425 -12.082 1.00 87.88 70 ILE A CA 1
ATOM 576 C C . ILE A 1 70 ? 3.435 -6.816 -12.676 1.00 87.88 70 ILE A C 1
ATOM 578 O O . ILE A 1 70 ? 4.424 -7.047 -13.370 1.00 87.88 70 ILE A O 1
ATOM 582 N N . TRP A 1 71 ? 2.536 -7.766 -12.411 1.00 83.81 71 TRP A N 1
ATOM 583 C CA . TRP A 1 71 ? 2.663 -9.122 -12.945 1.00 83.81 71 TRP A CA 1
ATOM 584 C C . TRP A 1 71 ? 2.336 -9.244 -14.427 1.00 83.81 71 TRP A C 1
ATOM 586 O O . TRP A 1 71 ? 2.740 -10.240 -15.024 1.00 83.81 71 TRP A O 1
ATOM 596 N N . ARG A 1 72 ? 1.634 -8.278 -15.027 1.00 84.56 72 ARG A N 1
ATOM 597 C CA . ARG A 1 72 ? 1.492 -8.191 -16.487 1.00 84.56 72 ARG A CA 1
ATOM 598 C C . ARG A 1 72 ? 2.853 -7.961 -17.153 1.00 84.56 72 ARG A C 1
ATOM 600 O O . ARG A 1 72 ? 3.105 -8.521 -18.213 1.00 84.56 72 ARG A O 1
ATOM 607 N N . ASP A 1 73 ? 3.730 -7.208 -16.500 1.00 69.12 73 ASP A N 1
ATOM 608 C CA . ASP A 1 73 ? 5.018 -6.728 -17.014 1.00 69.12 73 ASP A CA 1
ATOM 609 C C . ASP A 1 73 ? 6.137 -7.800 -16.973 1.00 69.12 73 ASP A C 1
ATOM 611 O O . ASP A 1 73 ? 7.290 -7.537 -16.611 1.00 69.12 73 ASP A O 1
ATOM 615 N N . ARG A 1 74 ? 5.806 -9.064 -17.289 1.00 62.50 74 ARG A N 1
ATOM 616 C CA . ARG A 1 74 ? 6.782 -10.170 -17.267 1.00 62.50 74 ARG A CA 1
ATOM 617 C C . ARG A 1 74 ? 7.854 -9.970 -18.346 1.00 62.50 74 ARG A C 1
ATOM 619 O O . ARG A 1 74 ? 7.503 -9.634 -19.473 1.00 62.50 74 ARG A O 1
ATOM 626 N N . PRO A 1 75 ? 9.135 -10.235 -18.033 1.00 59.53 75 PRO A N 1
ATOM 627 C CA . PRO A 1 75 ? 10.202 -10.174 -19.023 1.00 59.53 75 PRO A CA 1
ATOM 628 C C . PRO A 1 75 ? 9.982 -11.241 -20.099 1.00 59.53 75 PRO A C 1
ATOM 630 O O . PRO A 1 75 ? 9.581 -12.371 -19.795 1.00 59.53 75 PRO A O 1
ATOM 633 N N . ASP A 1 76 ? 10.259 -10.886 -21.353 1.00 56.44 76 ASP A N 1
ATOM 634 C CA . ASP A 1 76 ? 10.476 -11.891 -22.383 1.00 56.44 76 ASP A CA 1
ATOM 635 C C . ASP A 1 76 ? 11.781 -12.651 -22.066 1.00 56.44 76 ASP A C 1
ATOM 637 O O . ASP A 1 76 ? 12.622 -12.209 -21.280 1.00 56.44 76 ASP A O 1
ATOM 641 N N . LYS A 1 77 ? 11.947 -13.850 -22.622 1.00 53.00 77 LYS A N 1
ATOM 642 C CA . LYS A 1 77 ? 13.106 -14.700 -22.311 1.00 53.00 77 LYS A CA 1
ATOM 643 C C . LYS A 1 77 ? 14.424 -14.185 -22.923 1.00 53.00 77 LYS A C 1
ATOM 645 O O . LYS A 1 77 ? 15.444 -14.838 -22.724 1.00 53.00 77 LYS A O 1
ATOM 650 N N . SER A 1 78 ? 14.412 -13.081 -23.675 1.00 51.97 78 SER A N 1
ATOM 651 C CA . SER A 1 78 ? 15.564 -12.602 -24.447 1.00 51.97 78 SER A CA 1
ATOM 652 C C . SER A 1 78 ? 16.548 -11.762 -23.626 1.00 51.97 78 SER A C 1
ATOM 654 O O . SER A 1 78 ? 17.727 -11.744 -23.951 1.00 51.97 78 SER A O 1
ATOM 656 N N . GLU A 1 79 ? 16.117 -11.165 -22.510 1.00 52.44 79 GLU A N 1
ATOM 657 C CA . GLU A 1 79 ? 16.989 -10.358 -21.631 1.00 52.44 79 GLU A CA 1
ATOM 658 C C . GLU A 1 79 ? 17.849 -11.187 -20.652 1.00 52.44 79 GLU A C 1
ATOM 660 O O . GLU A 1 79 ? 18.567 -10.624 -19.826 1.00 52.44 79 GLU A O 1
ATOM 665 N N . ALA A 1 80 ? 17.753 -12.521 -20.696 1.00 49.66 80 ALA A N 1
ATOM 666 C CA . ALA A 1 80 ? 18.509 -13.433 -19.831 1.00 49.66 80 ALA A CA 1
ATOM 667 C C . ALA A 1 80 ? 19.723 -14.096 -20.522 1.00 49.66 80 ALA A C 1
ATOM 669 O O . ALA A 1 80 ? 20.315 -15.004 -19.934 1.00 49.66 80 ALA A O 1
ATOM 670 N N . GLN A 1 81 ? 20.074 -13.676 -21.745 1.00 37.84 81 GLN A N 1
ATOM 671 C CA . GLN A 1 81 ? 21.321 -14.042 -22.440 1.00 37.84 81 GLN A CA 1
ATOM 672 C C . GLN A 1 81 ? 22.305 -12.875 -22.405 1.00 37.84 81 GLN A C 1
ATOM 674 O O . GLN A 1 81 ? 23.513 -13.158 -22.255 1.00 37.84 81 GLN A O 1
#

Organism: Synechococcus elongatus (strain ATCC 33912 / PCC 7942 / FACHB-805) (NCBI:txid1140)

Nearest PDB structures (fo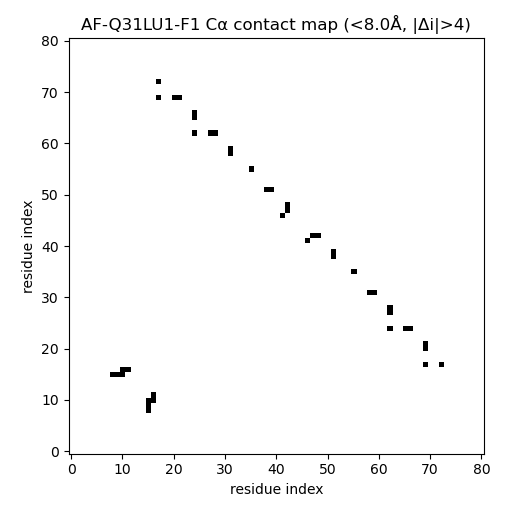ldseek):
  1skv-assembly1_A  TM=7.497E-01  e=5.200E+00  Sulfolobus spindle-shaped virus 1
  1cxz-assembly1_B  TM=6.691E-01  e=5.200E+00  Homo sapiens
  4biz-assembly1_F  TM=7.387E-01  e=8.111E+00  Escherichia coli K-12

Solvent-accessible surface area (backbone atoms only — not comparable to full-atom values): 5040 Å² total; per-residue (Å²): 128,84,90,71,78,95,61,86,89,47,88,84,36,70,70,51,46,52,52,50,53,52,52,54,49,52,51,51,51,52,51,49,52,55,52,51,53,51,51,58,53,48,40,72,73,75,55,77,61,90,55,50,66,60,54,54,51,55,52,51,50,52,51,52,53,52,51,52,58,60,64,67,68,62,80,68,83,74,86,81,117

Foldseek 3Di:
DPDDDPDPDDPPDLVNVLVVLVVVLVVLVVVLCVVLVVVVVVCVVPDPPPCSVVVNVVSVVVSVVSVVVSVVSDDDPVVVD

pLDDT: mean 85.37, std 13.42, range [37.84, 97.69]

Sequence (81 aa):
MPPRWPREPDPNDPAYRRLENRINFALHIALFSAINSGLWFFQQLGHPFEHLSTVTLLWFAGLGLHAIFIWRDRPDKSEAQ